Protein AF-M7XYE1-F1 (afdb_monomer_lite)

Sequence (146 aa):
MSDPTALASLLALGIPRQKAIYALKEHGGEVEAAADWCLGEGADWTPNSLFAASFAPLPNARRSPSPPGQRHHRSRSVDHNPPGWTLVPHRLLTPGTSVAITLKQDQGTDRTVEGVVAERLTRGDHPRGVKVRLQDGRVGRVVRIL

Secondary structure (DSSP, 8-state):
---HHHHHHHHHTT--HHHHHHHHHHTTT-HHHHHHHHHTTTTT--TTTTS-SS--PPP---PPPPPS------PPPPP-PPTT-----GGG--TT-EEEEEEGGGTTS---EEEEEEEE--SS--TT--EEEETTS-EEEEEEE-

Radius of gyration: 26.91 Å; chains: 1; bounding box: 52×37×67 Å

pLDDT: mean 75.24, std 18.14, range [40.31, 96.62]

InterPro domains:
  IPR009060 UBA-like superfamily [SSF46934] (3-51)
  IPR015940 Ubiquitin-associated domain [PF22562] (3-44)
  IPR015940 Ubiquitin-associated domain [PS50030] (1-41)
  IPR019240 Protein of unknown function DUF2196 [PF09962] (93-145)
  IPR019240 Protein of unknown function DUF2196 [PTHR40069] (92-145)
  IPR041970 Rup1, UBA domain [cd14307] (4-41)

Structure (mmCIF, N/CA/C/O backbone):
data_AF-M7XYE1-F1
#
_entry.id   AF-M7XYE1-F1
#
loop_
_atom_site.group_PDB
_atom_site.id
_atom_site.type_symbol
_atom_site.label_atom_id
_atom_site.label_alt_id
_atom_site.label_comp_id
_atom_site.label_asym_id
_atom_site.label_entity_id
_atom_site.label_seq_id
_atom_site.pdbx_PDB_ins_code
_atom_site.Cartn_x
_atom_site.Cartn_y
_atom_site.Cartn_z
_atom_site.occupancy
_atom_site.B_iso_or_equiv
_atom_site.auth_seq_id
_atom_site.auth_comp_id
_atom_site.auth_asym_id
_atom_site.auth_atom_id
_atom_site.pdbx_PDB_model_num
ATOM 1 N N . MET A 1 1 ? 27.661 16.036 -39.439 1.00 51.09 1 MET A N 1
ATOM 2 C CA . MET A 1 1 ? 26.524 15.399 -40.140 1.00 51.09 1 MET A CA 1
ATOM 3 C C . MET A 1 1 ? 26.932 13.957 -40.346 1.00 51.09 1 MET A C 1
ATOM 5 O O . MET A 1 1 ? 27.920 13.755 -41.025 1.00 51.09 1 MET A O 1
ATOM 9 N N . SER A 1 2 ? 26.305 12.992 -39.673 1.00 58.44 2 SER A N 1
ATOM 10 C CA . SER A 1 2 ? 26.687 11.580 -39.822 1.00 58.44 2 SER A CA 1
ATOM 11 C C . SER A 1 2 ? 26.366 11.115 -41.242 1.00 58.44 2 SER A C 1
ATOM 13 O O . SER A 1 2 ? 25.234 11.310 -41.693 1.00 58.44 2 SER A O 1
ATOM 15 N N . ASP A 1 3 ? 27.348 10.543 -41.935 1.00 70.25 3 ASP A N 1
ATOM 16 C CA . ASP A 1 3 ? 27.198 10.073 -43.309 1.00 70.25 3 ASP A CA 1
ATOM 17 C C . ASP A 1 3 ? 26.045 9.059 -43.432 1.00 70.25 3 ASP A C 1
ATOM 19 O O . ASP A 1 3 ? 26.025 8.045 -42.723 1.00 70.25 3 ASP A O 1
ATOM 23 N N . PRO A 1 4 ? 25.062 9.295 -44.323 1.00 75.75 4 PRO A N 1
ATOM 24 C CA . PRO A 1 4 ? 23.904 8.413 -44.467 1.00 75.75 4 PRO A CA 1
ATOM 25 C C . PRO A 1 4 ? 24.304 7.011 -44.949 1.00 75.75 4 PRO A C 1
ATOM 27 O O . PRO A 1 4 ? 23.651 6.031 -44.591 1.00 75.75 4 PRO A O 1
ATOM 30 N N . THR A 1 5 ? 25.402 6.910 -45.702 1.00 84.31 5 THR A N 1
ATOM 31 C CA . THR A 1 5 ? 25.979 5.648 -46.181 1.00 84.31 5 THR A CA 1
ATOM 32 C C . THR A 1 5 ? 26.555 4.820 -45.033 1.00 84.31 5 THR A C 1
ATOM 34 O O . THR A 1 5 ? 26.292 3.625 -44.950 1.00 84.31 5 THR A O 1
ATOM 37 N N . ALA A 1 6 ? 27.267 5.458 -44.099 1.00 84.94 6 ALA A N 1
ATOM 38 C CA . ALA A 1 6 ? 27.873 4.795 -42.945 1.00 84.94 6 ALA A CA 1
ATOM 39 C C . ALA A 1 6 ? 26.817 4.154 -42.031 1.00 84.94 6 ALA A C 1
ATOM 41 O O . ALA A 1 6 ? 26.949 3.013 -41.588 1.00 84.94 6 ALA A O 1
ATOM 42 N N . LEU A 1 7 ? 25.711 4.869 -41.809 1.00 86.00 7 LEU A N 1
ATOM 43 C CA . LEU A 1 7 ? 24.578 4.350 -41.051 1.00 86.00 7 LEU A CA 1
ATOM 44 C C . LEU A 1 7 ? 23.898 3.173 -41.766 1.00 86.00 7 LEU A C 1
ATOM 46 O O . LEU A 1 7 ? 23.504 2.212 -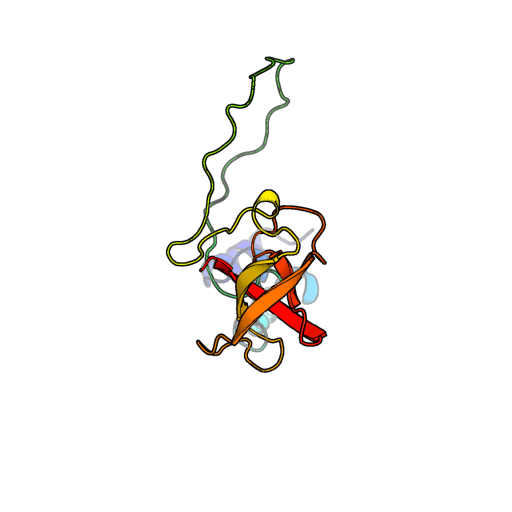41.108 1.00 86.00 7 LEU A O 1
ATOM 50 N N . ALA A 1 8 ? 23.760 3.235 -43.093 1.00 86.88 8 ALA A N 1
ATOM 51 C CA . ALA A 1 8 ? 23.160 2.159 -43.878 1.00 86.88 8 ALA A CA 1
ATOM 52 C C . ALA A 1 8 ? 23.970 0.854 -43.788 1.00 86.88 8 ALA A C 1
ATOM 54 O O . ALA A 1 8 ? 23.373 -0.210 -43.625 1.00 86.88 8 ALA A O 1
ATOM 55 N N . SER A 1 9 ? 25.305 0.936 -43.805 1.00 89.00 9 SER A N 1
ATOM 56 C CA . SER A 1 9 ? 26.185 -0.229 -43.642 1.00 89.00 9 SER A CA 1
ATOM 57 C C . SER A 1 9 ? 25.997 -0.918 -42.286 1.00 89.00 9 SER A C 1
ATOM 59 O O . SER A 1 9 ? 25.826 -2.132 -42.233 1.00 89.00 9 SER A O 1
ATOM 61 N N . LEU A 1 10 ? 25.930 -0.159 -41.185 1.00 85.06 10 LEU A N 1
ATOM 62 C CA . LEU A 1 10 ? 25.710 -0.732 -39.847 1.00 85.06 10 LEU A CA 1
ATOM 63 C C . LEU A 1 10 ? 24.309 -1.342 -39.688 1.00 85.06 10 LEU A C 1
ATOM 65 O O . LEU A 1 10 ? 24.147 -2.376 -39.042 1.00 85.06 10 LEU A O 1
ATOM 69 N N . LEU A 1 11 ? 23.293 -0.737 -40.307 1.00 88.50 11 LEU A N 1
ATOM 70 C CA . LEU A 1 11 ? 21.942 -1.303 -40.341 1.00 88.50 11 LEU A CA 1
ATOM 71 C C . LEU A 1 11 ? 21.896 -2.630 -41.109 1.00 88.50 11 LEU A C 1
ATOM 73 O O . LEU A 1 11 ? 21.195 -3.547 -40.685 1.00 88.50 11 LEU A O 1
ATOM 77 N N . ALA A 1 12 ? 22.651 -2.750 -42.207 1.00 87.38 12 ALA A N 1
ATOM 78 C CA . ALA A 1 12 ? 22.753 -3.987 -42.981 1.00 87.38 12 ALA A CA 1
ATOM 79 C C . ALA A 1 12 ? 23.408 -5.131 -42.185 1.00 87.38 12 ALA A C 1
ATOM 81 O O . ALA A 1 12 ? 23.058 -6.290 -42.390 1.00 87.38 12 ALA A O 1
ATOM 82 N N . LEU A 1 13 ? 24.284 -4.809 -41.224 1.00 84.56 13 LEU A N 1
ATOM 83 C CA . LEU A 1 13 ? 24.865 -5.760 -40.265 1.00 84.56 13 LEU A CA 1
ATOM 84 C C . LEU A 1 13 ? 23.900 -6.158 -39.129 1.00 84.56 13 LEU A C 1
ATOM 86 O O . LEU A 1 13 ? 24.270 -6.919 -38.239 1.00 84.56 13 LEU A O 1
ATOM 90 N N . GLY A 1 14 ? 22.665 -5.647 -39.132 1.00 84.69 14 GLY A N 1
ATOM 91 C CA . GLY A 1 14 ? 21.660 -5.940 -38.108 1.00 84.69 14 GLY A CA 1
ATOM 92 C C . GLY A 1 14 ? 21.811 -5.120 -36.824 1.00 84.69 14 GLY A C 1
ATOM 93 O O . GLY A 1 14 ? 21.121 -5.390 -35.840 1.00 84.69 14 GLY A O 1
ATOM 94 N N . ILE A 1 15 ? 22.676 -4.099 -36.810 1.00 83.88 15 ILE A N 1
ATOM 95 C CA . ILE A 1 15 ? 22.867 -3.232 -35.644 1.00 83.88 15 ILE A CA 1
ATOM 96 C C . ILE A 1 15 ? 21.671 -2.267 -35.529 1.00 83.88 15 ILE A C 1
ATOM 98 O O . ILE A 1 15 ? 21.328 -1.589 -36.501 1.00 83.88 15 ILE A O 1
ATOM 102 N N . PRO A 1 16 ? 21.031 -2.131 -34.350 1.00 86.94 16 PRO A N 1
ATOM 103 C CA . PRO A 1 16 ? 19.904 -1.222 -34.162 1.00 86.94 16 PRO A CA 1
ATOM 104 C C . PRO A 1 16 ? 20.250 0.226 -34.521 1.00 86.94 16 PRO A C 1
ATOM 106 O O . PRO A 1 16 ? 21.269 0.758 -34.083 1.00 86.94 16 PRO A O 1
ATOM 109 N N . ARG A 1 17 ? 19.354 0.917 -35.238 1.00 82.25 17 ARG A N 1
ATOM 110 C CA . ARG A 1 17 ? 19.579 2.287 -35.743 1.00 82.25 17 ARG A CA 1
ATOM 111 C C . ARG A 1 17 ? 20.114 3.261 -34.693 1.00 82.25 17 ARG A C 1
ATOM 113 O O . ARG A 1 17 ? 21.009 4.043 -34.985 1.00 82.25 17 ARG A O 1
ATOM 120 N N . GLN A 1 18 ? 19.560 3.240 -33.481 1.00 84.44 18 GLN A N 1
ATOM 121 C CA . GLN A 1 18 ? 19.984 4.139 -32.400 1.00 84.44 18 GLN A CA 1
ATOM 122 C C . GLN A 1 18 ? 21.400 3.824 -31.901 1.00 84.44 18 GLN A C 1
ATOM 124 O O . GLN A 1 18 ? 22.149 4.750 -31.605 1.00 84.44 18 GLN A O 1
ATOM 129 N N . LYS A 1 19 ? 21.773 2.541 -31.876 1.00 84.44 19 LYS A N 1
ATOM 130 C CA . LYS A 1 19 ? 23.113 2.067 -31.519 1.00 84.44 19 LYS A CA 1
ATOM 131 C C . LYS A 1 19 ? 24.131 2.427 -32.589 1.00 84.44 19 LYS A C 1
ATOM 133 O O . LYS A 1 19 ? 25.154 3.011 -32.267 1.00 84.44 19 LYS A O 1
ATOM 138 N N . ALA A 1 20 ? 23.794 2.208 -33.856 1.00 85.62 20 ALA A N 1
ATOM 139 C CA . ALA A 1 20 ? 24.627 2.609 -34.984 1.00 85.62 20 ALA A CA 1
ATOM 140 C C . ALA A 1 20 ? 24.868 4.131 -35.021 1.00 85.62 20 ALA A C 1
ATOM 142 O O . ALA A 1 20 ? 25.989 4.572 -35.241 1.00 85.62 20 ALA A O 1
ATOM 143 N N . ILE A 1 21 ? 23.843 4.949 -34.747 1.00 85.69 21 ILE A N 1
ATOM 144 C CA . ILE A 1 21 ? 24.002 6.412 -34.657 1.00 85.69 21 ILE A CA 1
ATOM 145 C C . ILE A 1 21 ? 24.919 6.802 -33.495 1.00 85.69 21 ILE A C 1
ATOM 147 O O . ILE A 1 21 ? 25.747 7.695 -33.657 1.00 85.69 21 ILE A O 1
ATOM 151 N N . TYR A 1 22 ? 24.760 6.165 -32.332 1.00 85.50 22 TYR A N 1
ATOM 152 C CA . TYR A 1 22 ? 25.606 6.425 -31.171 1.00 85.50 22 TYR A CA 1
ATOM 153 C C . TYR A 1 22 ? 27.063 6.053 -31.458 1.00 85.50 22 TYR A C 1
ATOM 155 O O . TYR A 1 22 ? 27.940 6.898 -31.325 1.00 85.50 22 TYR A O 1
ATOM 163 N N . ALA A 1 23 ? 27.302 4.842 -31.959 1.00 86.00 23 ALA A N 1
ATOM 164 C CA . ALA A 1 23 ? 28.631 4.362 -32.306 1.00 86.00 23 ALA A CA 1
ATOM 165 C C . ALA A 1 23 ? 29.301 5.255 -33.365 1.00 86.00 23 ALA A C 1
ATOM 167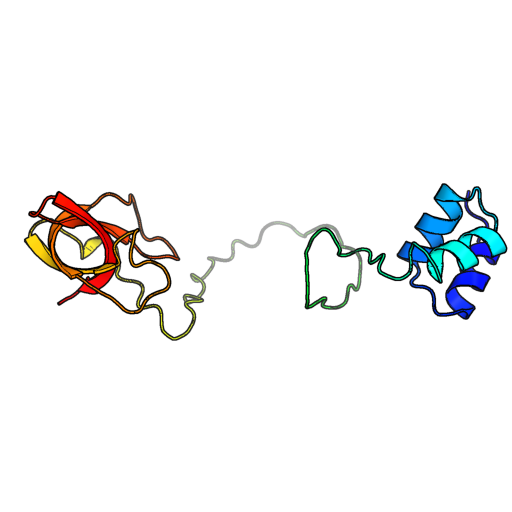 O O . ALA A 1 23 ? 30.432 5.687 -33.182 1.00 86.00 23 ALA A O 1
ATOM 168 N N . LEU A 1 24 ? 28.584 5.650 -34.421 1.00 86.06 24 LEU A N 1
ATOM 169 C CA . LEU A 1 24 ? 29.123 6.585 -35.416 1.00 86.06 24 LEU A CA 1
ATOM 170 C C . LEU A 1 24 ? 29.408 7.972 -34.833 1.00 86.06 24 LEU A C 1
ATOM 172 O O . LEU A 1 24 ? 30.288 8.667 -35.325 1.00 86.06 24 LEU A O 1
ATOM 176 N N . LYS A 1 25 ? 28.668 8.415 -33.814 1.00 83.94 25 LYS A N 1
ATOM 177 C CA . LYS A 1 25 ? 28.931 9.701 -33.166 1.00 83.94 25 LYS A CA 1
ATOM 178 C C . LYS A 1 25 ? 30.188 9.642 -32.295 1.00 83.94 25 LYS A C 1
ATOM 180 O O . LYS A 1 25 ? 30.985 10.573 -32.355 1.00 83.94 25 LYS A O 1
ATOM 185 N N . GLU A 1 26 ? 30.356 8.572 -31.524 1.00 81.94 26 GLU A N 1
ATOM 186 C CA . GLU A 1 26 ? 31.499 8.393 -30.620 1.00 81.94 26 GLU A CA 1
ATOM 187 C C . GLU A 1 26 ? 32.797 8.099 -31.386 1.00 81.94 26 GLU A C 1
ATOM 189 O O . GLU A 1 26 ? 33.842 8.658 -31.070 1.00 81.94 26 GLU A O 1
ATOM 194 N N . HIS A 1 27 ? 32.720 7.300 -32.453 1.00 82.88 27 HIS A N 1
ATOM 195 C CA . HIS A 1 27 ? 33.869 6.903 -33.274 1.00 82.88 27 HIS A CA 1
ATOM 196 C C . HIS A 1 27 ? 34.075 7.805 -34.506 1.00 82.88 27 HIS A C 1
ATOM 198 O O . HIS A 1 27 ? 34.668 7.395 -35.500 1.00 82.88 27 HIS A O 1
ATOM 204 N N . GLY A 1 28 ? 33.563 9.041 -34.475 1.00 80.81 28 GLY A N 1
ATOM 205 C CA . GLY A 1 28 ? 33.873 10.059 -35.488 1.00 80.81 28 GLY A CA 1
ATOM 206 C C . GLY A 1 28 ? 33.364 9.773 -36.910 1.00 80.81 28 GLY A C 1
ATOM 207 O O . GLY A 1 28 ? 33.836 10.391 -37.858 1.00 80.81 28 GLY A O 1
ATOM 208 N N . GLY A 1 29 ? 32.389 8.879 -37.071 1.00 78.31 29 GLY A N 1
ATOM 209 C CA . GLY A 1 29 ? 31.777 8.520 -38.353 1.00 78.31 29 GLY A CA 1
ATOM 210 C C . GLY A 1 29 ? 32.423 7.329 -39.060 1.00 78.31 29 GLY A C 1
ATOM 211 O O . GLY A 1 29 ? 31.978 6.972 -40.150 1.00 78.31 29 GLY A O 1
ATOM 212 N N . GLU A 1 30 ? 33.429 6.695 -38.457 1.00 82.25 30 GLU A N 1
ATOM 213 C CA . GLU A 1 30 ? 34.093 5.526 -39.029 1.00 82.25 30 GLU A CA 1
ATOM 214 C C . GLU A 1 30 ? 33.246 4.255 -38.841 1.00 82.25 30 GLU A C 1
ATOM 216 O O . GLU A 1 30 ? 32.865 3.897 -37.726 1.00 82.25 30 GLU A O 1
ATOM 221 N N . VAL A 1 31 ? 32.922 3.579 -39.950 1.00 86.06 31 VAL A N 1
ATOM 222 C CA . VAL A 1 31 ? 31.993 2.433 -39.965 1.00 86.06 31 VAL A CA 1
ATOM 223 C C . VAL A 1 31 ? 32.588 1.211 -39.279 1.00 86.06 31 VAL A C 1
ATOM 225 O O . VAL A 1 31 ? 31.904 0.583 -38.478 1.00 86.06 31 VAL A O 1
ATOM 228 N N . GLU A 1 32 ? 33.844 0.887 -39.578 1.00 81.94 32 GLU A N 1
ATOM 229 C CA . GLU A 1 32 ? 34.515 -0.313 -39.067 1.00 81.94 32 GLU A CA 1
ATOM 230 C C . GLU A 1 32 ? 34.690 -0.242 -37.545 1.00 81.94 32 GLU A C 1
ATOM 232 O O . GLU A 1 32 ? 34.253 -1.143 -36.833 1.00 81.94 32 GLU A O 1
ATOM 237 N N . ALA A 1 33 ? 35.207 0.878 -37.025 1.00 82.81 33 ALA A N 1
ATOM 238 C CA . ALA A 1 33 ? 35.342 1.093 -35.584 1.00 82.81 33 ALA A CA 1
ATOM 239 C C . ALA A 1 33 ? 33.985 1.087 -34.856 1.00 82.81 33 ALA A C 1
ATOM 241 O O . ALA A 1 33 ? 33.850 0.512 -33.775 1.00 82.81 33 ALA A O 1
ATOM 242 N N . ALA A 1 34 ? 32.951 1.684 -35.460 1.00 84.62 34 ALA A N 1
ATOM 243 C CA . ALA A 1 34 ? 31.603 1.664 -34.903 1.00 84.62 34 ALA A CA 1
ATOM 244 C C . ALA A 1 34 ? 30.986 0.254 -34.904 1.00 84.62 34 ALA A C 1
ATOM 246 O O . ALA A 1 34 ? 30.264 -0.094 -33.967 1.00 84.62 34 ALA A O 1
ATOM 247 N N . ALA A 1 35 ? 31.251 -0.554 -35.935 1.00 85.06 35 ALA A N 1
ATOM 248 C CA . ALA A 1 35 ? 30.794 -1.938 -36.023 1.00 85.06 35 ALA A CA 1
ATOM 249 C C . ALA A 1 35 ? 31.479 -2.817 -34.971 1.00 85.06 35 ALA A C 1
ATOM 251 O O . ALA A 1 35 ? 30.786 -3.538 -34.252 1.00 85.06 35 ALA A O 1
ATOM 252 N N . ASP A 1 36 ? 32.801 -2.705 -34.838 1.00 83.75 36 ASP A N 1
ATOM 253 C CA . ASP A 1 36 ? 33.597 -3.456 -33.864 1.00 83.75 36 ASP A CA 1
ATOM 254 C C . ASP A 1 36 ? 33.126 -3.172 -32.431 1.00 83.75 36 ASP A C 1
ATOM 256 O O . ASP A 1 36 ? 32.753 -4.090 -31.697 1.00 83.75 36 ASP A O 1
ATOM 260 N N . TRP A 1 37 ? 32.953 -1.892 -32.082 1.00 84.19 37 TRP A N 1
ATOM 261 C CA . TRP A 1 37 ? 32.394 -1.507 -30.787 1.00 84.19 37 TRP A CA 1
ATOM 262 C C . TRP A 1 37 ? 30.976 -2.051 -30.575 1.00 84.19 37 TRP A C 1
ATOM 264 O O . TRP A 1 37 ? 30.641 -2.534 -29.493 1.00 84.19 37 TRP A O 1
ATOM 274 N N . CYS A 1 38 ? 30.122 -2.022 -31.604 1.00 82.31 38 CYS A N 1
ATOM 275 C CA . CYS A 1 38 ? 28.762 -2.548 -31.504 1.00 82.31 38 CYS A CA 1
ATOM 276 C C . CYS A 1 38 ? 28.712 -4.062 -31.266 1.00 82.31 38 CYS A C 1
ATOM 278 O O . CYS A 1 38 ? 27.750 -4.529 -30.645 1.00 82.31 38 CYS A O 1
ATOM 280 N N . LEU A 1 39 ? 29.686 -4.810 -31.783 1.00 78.62 39 LEU A N 1
ATOM 281 C CA . LEU A 1 39 ? 29.762 -6.268 -31.683 1.00 78.62 39 LEU A CA 1
ATOM 282 C C . LEU A 1 39 ? 30.570 -6.737 -30.458 1.00 78.62 39 LEU A C 1
ATOM 284 O O . LEU A 1 39 ? 30.354 -7.858 -30.002 1.00 78.62 39 LEU A O 1
ATOM 288 N N . GLY A 1 40 ? 31.441 -5.885 -29.909 1.00 77.38 40 GLY A N 1
ATOM 289 C CA . GLY A 1 40 ? 32.247 -6.130 -28.711 1.00 77.38 40 GLY A CA 1
ATOM 290 C C . GLY A 1 40 ? 31.683 -5.465 -27.451 1.00 77.38 40 GLY A C 1
ATOM 291 O O . GLY A 1 40 ? 30.666 -5.892 -26.905 1.00 77.38 40 GLY A O 1
ATOM 292 N N . GLU A 1 41 ? 32.350 -4.414 -26.964 1.00 61.50 41 GLU A N 1
ATOM 293 C CA . GLU A 1 41 ? 32.034 -3.737 -25.690 1.00 61.50 41 GLU A CA 1
ATOM 294 C C . GLU A 1 41 ? 30.606 -3.174 -25.620 1.00 61.50 41 GLU A C 1
ATOM 296 O O . GLU A 1 41 ? 29.976 -3.162 -24.563 1.00 61.50 41 GLU A O 1
ATOM 301 N N . GLY A 1 42 ? 30.066 -2.735 -26.753 1.00 61.94 42 GLY A N 1
ATOM 302 C CA . GLY A 1 42 ? 28.711 -2.225 -26.878 1.00 61.94 42 GLY A CA 1
ATOM 303 C C . GLY A 1 42 ? 27.661 -3.302 -27.135 1.00 61.94 42 GLY A C 1
ATOM 304 O O . GLY A 1 42 ? 26.517 -2.933 -27.386 1.00 61.94 42 GLY A O 1
ATOM 305 N N . ALA A 1 43 ? 27.973 -4.605 -27.120 1.00 67.44 43 ALA A N 1
ATOM 306 C CA . ALA A 1 43 ? 27.022 -5.671 -27.473 1.00 67.44 43 ALA A CA 1
ATOM 307 C C . ALA A 1 43 ? 25.699 -5.581 -26.687 1.00 67.44 43 ALA A C 1
ATOM 309 O O . ALA A 1 43 ? 24.631 -5.617 -27.302 1.00 67.44 43 ALA A O 1
ATOM 310 N N . ASP A 1 44 ? 25.776 -5.330 -25.376 1.00 66.12 44 ASP A N 1
ATOM 311 C CA . ASP A 1 44 ? 24.624 -5.164 -24.469 1.00 66.12 44 ASP A CA 1
ATOM 312 C C . ASP A 1 44 ? 24.002 -3.752 -24.505 1.00 66.12 44 ASP A C 1
ATOM 314 O O . ASP A 1 44 ? 22.975 -3.473 -23.886 1.00 66.12 44 ASP A O 1
ATOM 318 N N . TRP A 1 45 ? 24.598 -2.824 -25.258 1.00 65.44 45 TRP A N 1
ATOM 319 C CA . TRP A 1 45 ? 24.092 -1.464 -25.374 1.00 65.44 45 TRP A CA 1
ATOM 320 C C . TRP A 1 45 ? 22.717 -1.480 -26.049 1.00 65.44 45 TRP A C 1
ATOM 322 O O . TRP A 1 45 ? 22.581 -1.755 -27.244 1.00 65.44 45 TRP A O 1
ATOM 332 N N . THR A 1 46 ? 21.678 -1.151 -25.283 1.00 62.00 46 THR A N 1
ATOM 333 C CA . THR A 1 46 ? 20.330 -0.918 -25.797 1.00 62.00 46 THR A CA 1
ATOM 334 C C . THR A 1 46 ? 19.907 0.515 -25.493 1.00 62.00 46 THR A C 1
ATOM 336 O O . THR A 1 46 ? 20.242 1.060 -24.439 1.00 62.00 46 THR A O 1
ATOM 339 N N . PRO A 1 47 ? 19.099 1.142 -26.363 1.00 58.25 47 PRO A N 1
ATOM 340 C CA . PRO A 1 47 ? 18.563 2.477 -26.102 1.00 58.25 47 PRO A CA 1
ATOM 341 C C . PRO A 1 47 ? 17.627 2.533 -24.874 1.00 58.25 47 PRO A C 1
ATOM 343 O O . PRO A 1 47 ? 17.204 3.621 -24.495 1.00 58.25 47 PRO A O 1
ATOM 346 N N . ASN A 1 48 ? 17.305 1.387 -24.253 1.00 50.19 48 ASN A N 1
ATOM 347 C CA . ASN A 1 48 ? 16.373 1.254 -23.134 1.00 50.19 48 ASN A CA 1
ATOM 348 C C . ASN A 1 48 ? 17.041 0.917 -21.784 1.00 50.19 48 ASN A C 1
ATOM 350 O O . ASN A 1 48 ? 16.325 0.693 -20.811 1.00 50.19 48 ASN A O 1
ATOM 354 N N . SER A 1 49 ? 18.375 0.965 -21.652 1.00 52.97 49 SER A N 1
ATOM 355 C CA . SER A 1 49 ? 19.066 0.807 -20.350 1.00 52.97 49 SER A CA 1
ATOM 356 C C . SER A 1 49 ? 18.829 1.959 -19.343 1.00 52.97 49 SER A C 1
ATOM 358 O O . SER A 1 49 ? 19.489 2.028 -18.311 1.00 52.97 49 SER A O 1
ATOM 360 N N . LEU A 1 50 ? 17.837 2.831 -19.587 1.00 48.59 50 LEU A N 1
ATOM 361 C CA . LEU A 1 50 ? 17.260 3.767 -18.604 1.00 48.59 50 LEU A CA 1
ATOM 362 C C . LEU A 1 50 ? 15.781 3.486 -18.246 1.00 48.59 50 LEU A C 1
ATOM 364 O O . LEU A 1 50 ? 15.270 4.080 -17.302 1.00 48.59 50 LEU A O 1
ATOM 368 N N . PHE A 1 51 ? 15.104 2.548 -18.918 1.00 46.72 51 PHE A N 1
ATOM 369 C CA . PHE A 1 51 ? 13.810 1.980 -18.507 1.00 46.72 51 PHE A CA 1
ATOM 370 C C . PHE A 1 51 ? 13.939 0.451 -18.569 1.00 46.72 51 PHE A C 1
ATOM 372 O O . PHE A 1 51 ? 13.497 -0.210 -19.506 1.00 46.72 51 PHE A O 1
ATOM 379 N N . ALA A 1 52 ? 14.689 -0.057 -17.589 1.00 46.59 52 ALA A N 1
ATOM 380 C CA . ALA A 1 52 ? 15.242 -1.401 -17.481 1.00 46.59 52 ALA A CA 1
ATOM 381 C C . ALA A 1 52 ? 14.252 -2.532 -17.784 1.00 46.59 52 ALA A C 1
ATOM 383 O O . ALA A 1 52 ? 13.118 -2.491 -17.325 1.00 46.59 52 ALA A O 1
ATOM 384 N N . ALA A 1 53 ? 14.745 -3.566 -18.474 1.00 40.31 53 ALA A N 1
ATOM 385 C CA . ALA A 1 53 ? 14.100 -4.862 -18.659 1.00 40.31 53 ALA A CA 1
ATOM 386 C C . ALA A 1 53 ? 12.598 -4.810 -19.009 1.00 40.31 53 ALA A C 1
ATOM 388 O O . ALA A 1 53 ? 11.721 -4.782 -18.150 1.00 40.31 53 ALA A O 1
ATOM 389 N N . SER A 1 54 ? 12.344 -5.071 -20.290 1.00 45.22 54 SER A N 1
ATOM 390 C CA . SER A 1 54 ? 11.114 -5.677 -20.814 1.00 45.22 54 SER A CA 1
ATOM 391 C C . SER A 1 54 ? 9.967 -4.722 -21.164 1.00 45.22 54 SER A C 1
ATOM 393 O O . SER A 1 54 ? 9.474 -3.952 -20.350 1.00 45.22 54 SER A O 1
ATOM 395 N N . PHE A 1 55 ? 9.484 -4.924 -22.395 1.00 47.53 55 PHE A N 1
ATOM 396 C CA . PHE A 1 55 ? 8.265 -4.408 -23.031 1.00 47.53 55 PHE A CA 1
ATOM 397 C C . PHE A 1 55 ? 8.343 -3.015 -23.675 1.00 47.53 55 PHE A C 1
ATOM 399 O O . PHE A 1 55 ? 8.062 -1.993 -23.061 1.00 47.53 55 PHE A O 1
ATOM 406 N N . ALA A 1 56 ? 8.616 -2.995 -24.986 1.00 44.78 56 ALA A N 1
ATOM 407 C CA . ALA A 1 56 ? 8.402 -1.835 -25.852 1.00 44.78 56 ALA A CA 1
ATOM 408 C C . ALA A 1 56 ? 7.208 -2.079 -26.801 1.00 44.78 56 ALA A C 1
ATOM 410 O O . ALA A 1 56 ? 7.259 -3.027 -27.587 1.00 44.78 56 ALA A O 1
ATOM 411 N N . PRO A 1 57 ? 6.152 -1.241 -26.787 1.00 42.34 57 PRO A N 1
ATOM 412 C CA . PRO A 1 57 ? 5.204 -1.140 -27.889 1.00 42.34 57 PRO A CA 1
ATOM 413 C C . PRO A 1 57 ? 5.652 -0.081 -28.920 1.00 42.34 57 PRO A C 1
ATOM 415 O O . PRO A 1 57 ? 6.360 0.876 -28.612 1.00 42.34 57 PRO A O 1
ATOM 418 N N . LEU A 1 58 ? 5.233 -0.300 -30.167 1.00 47.88 58 LEU A N 1
ATOM 419 C CA . LEU A 1 58 ? 5.642 0.361 -31.417 1.00 47.88 58 LEU A CA 1
ATOM 420 C C . LEU A 1 58 ? 5.369 1.887 -31.459 1.00 47.88 58 LEU A C 1
ATOM 422 O O . LEU A 1 58 ? 4.276 2.302 -31.072 1.00 47.88 58 LEU A O 1
ATOM 426 N N . PRO A 1 59 ? 6.257 2.731 -32.034 1.00 41.66 59 PRO A N 1
ATOM 427 C CA . PRO A 1 59 ? 5.935 4.128 -32.318 1.00 41.66 59 PRO A CA 1
ATOM 428 C C . PRO A 1 59 ? 5.516 4.334 -33.785 1.00 41.66 59 PRO A C 1
ATOM 430 O O . PRO A 1 59 ? 6.319 4.147 -34.698 1.00 41.66 59 PRO A O 1
ATOM 433 N N . ASN A 1 60 ? 4.290 4.815 -34.016 1.00 50.03 60 ASN A N 1
ATOM 434 C CA . ASN A 1 60 ? 3.940 5.494 -35.264 1.00 50.03 60 ASN A CA 1
ATOM 435 C C . ASN A 1 60 ? 3.372 6.899 -34.998 1.00 50.03 60 ASN A C 1
ATOM 437 O O . ASN A 1 60 ? 2.572 7.104 -34.091 1.00 50.03 60 ASN A O 1
ATOM 441 N N . ALA A 1 61 ? 3.795 7.812 -35.872 1.00 47.44 61 ALA A N 1
ATOM 442 C CA . ALA A 1 61 ? 3.191 9.078 -36.273 1.00 47.44 61 ALA A CA 1
ATOM 443 C C . ALA A 1 61 ? 3.023 10.233 -35.254 1.00 47.44 61 ALA A C 1
ATOM 445 O O . ALA A 1 61 ? 2.225 10.232 -34.322 1.00 47.44 61 ALA A O 1
ATOM 446 N N . ARG A 1 62 ? 3.775 11.292 -35.578 1.00 47.94 62 ARG A N 1
ATOM 447 C CA . ARG A 1 62 ? 3.629 12.730 -35.287 1.00 47.94 62 ARG A CA 1
ATOM 448 C C . ARG A 1 62 ? 2.226 13.189 -34.838 1.00 47.94 62 ARG A C 1
ATOM 450 O O . ARG A 1 62 ? 1.236 12.979 -35.528 1.00 47.94 62 ARG A O 1
ATOM 457 N N . ARG A 1 63 ? 2.191 13.942 -33.730 1.00 44.56 63 ARG A N 1
ATOM 458 C CA . ARG A 1 63 ? 1.034 14.717 -33.248 1.00 44.56 63 ARG A CA 1
ATOM 459 C C . ARG A 1 63 ? 0.741 15.916 -34.162 1.00 44.56 63 ARG A C 1
ATOM 461 O O . ARG A 1 63 ? 1.586 16.796 -34.301 1.00 44.56 63 ARG A O 1
ATOM 468 N N . SER A 1 64 ? -0.473 15.968 -34.703 1.00 46.38 64 SER A N 1
ATOM 469 C CA . SER A 1 64 ? -1.119 17.174 -35.247 1.00 46.38 64 SER A CA 1
ATOM 470 C C . SER A 1 64 ? -1.565 18.123 -34.114 1.00 46.38 64 SER A C 1
ATOM 472 O O . SER A 1 64 ? -1.784 17.650 -32.994 1.00 46.38 64 SER A O 1
ATOM 474 N N . PRO A 1 65 ? -1.724 19.441 -34.354 1.00 48.22 65 PRO A N 1
ATOM 475 C CA . PRO A 1 65 ? -2.252 20.370 -33.350 1.00 48.22 65 PRO A CA 1
ATOM 476 C C . PRO A 1 65 ? -3.738 20.094 -33.040 1.00 48.22 65 PRO A C 1
ATOM 478 O O . PRO A 1 65 ? -4.531 19.812 -33.936 1.00 48.22 65 PRO A O 1
ATOM 481 N N . SER A 1 66 ? -4.103 20.150 -31.755 1.00 45.59 66 SER A N 1
ATOM 482 C CA . SER A 1 66 ? -5.436 19.802 -31.233 1.00 45.59 66 SER A CA 1
ATOM 483 C C . SER A 1 66 ? -6.538 20.810 -31.630 1.00 45.59 66 SER A C 1
ATOM 485 O O . SER A 1 66 ? -6.289 22.014 -31.549 1.00 45.59 66 SER A O 1
ATOM 487 N N . PRO A 1 67 ? -7.771 20.368 -31.961 1.00 51.94 67 PRO A N 1
ATOM 488 C CA . PRO A 1 67 ? -8.935 21.249 -32.132 1.00 51.94 67 PRO A CA 1
ATOM 489 C C . PRO A 1 67 ? -9.470 21.772 -30.778 1.00 51.94 67 PRO A C 1
ATOM 491 O O . PRO A 1 67 ? -9.183 21.177 -29.732 1.00 51.94 67 PRO A O 1
ATOM 494 N N . PRO A 1 68 ? -10.251 22.874 -30.754 1.00 51.06 68 PRO A N 1
ATOM 495 C CA . PRO A 1 68 ? -10.694 23.484 -29.507 1.00 51.06 68 PRO A CA 1
ATOM 496 C C . PRO A 1 68 ? -11.749 22.635 -28.777 1.00 51.06 68 PRO A C 1
ATOM 498 O O . PRO A 1 68 ? -12.824 22.345 -29.291 1.00 51.06 68 PRO A O 1
ATOM 501 N N . GLY A 1 69 ? -11.406 22.276 -27.538 1.00 53.31 69 GLY A N 1
ATOM 502 C CA . GLY A 1 69 ? -12.279 22.194 -26.364 1.00 53.31 69 GLY A CA 1
ATOM 503 C C . GLY A 1 69 ? -13.662 21.555 -26.497 1.00 53.31 69 GLY A C 1
ATOM 504 O O . GLY A 1 69 ? -14.658 22.247 -26.308 1.00 53.31 69 GLY A O 1
ATOM 505 N N . GLN A 1 70 ? -13.739 20.227 -26.626 1.00 53.12 70 GLN A N 1
ATOM 506 C CA . GLN A 1 70 ? -14.913 19.495 -26.139 1.00 53.12 70 GLN A CA 1
ATOM 507 C C . GLN A 1 70 ? -14.683 19.076 -24.682 1.00 53.12 70 GLN A C 1
ATOM 509 O O . GLN A 1 70 ? -13.821 18.251 -24.368 1.00 53.12 70 GLN A O 1
ATOM 514 N N . ARG A 1 71 ? -15.444 19.691 -23.766 1.00 55.03 71 ARG A N 1
ATOM 515 C CA . ARG A 1 71 ? -15.539 19.285 -22.358 1.00 55.03 71 ARG A CA 1
ATOM 516 C C . ARG A 1 71 ? -16.186 17.902 -22.283 1.00 55.03 71 ARG A C 1
ATOM 518 O O . ARG A 1 71 ? -17.389 17.777 -22.087 1.00 55.03 71 ARG A O 1
ATOM 525 N N . HIS A 1 72 ? -15.377 16.857 -22.390 1.00 46.69 72 HIS A N 1
ATOM 526 C CA . HIS A 1 72 ? -15.801 15.532 -21.969 1.00 46.69 72 HIS A CA 1
ATOM 527 C C . HIS A 1 72 ? -15.743 15.479 -20.444 1.00 46.69 72 HIS A C 1
ATOM 529 O O . HIS A 1 72 ? -14.666 15.529 -19.843 1.00 46.69 72 HIS A O 1
ATOM 535 N N . HIS A 1 73 ? -16.917 15.394 -19.819 1.00 49.94 73 HIS A N 1
ATOM 536 C CA . HIS A 1 73 ? -17.064 14.876 -18.465 1.00 49.94 73 HIS A CA 1
ATOM 537 C C . HIS A 1 73 ? -16.362 13.510 -18.445 1.00 49.94 73 HIS A C 1
ATOM 539 O O . HIS A 1 73 ? -16.887 12.534 -18.974 1.00 49.94 73 HIS A O 1
ATOM 545 N N . ARG A 1 74 ? -15.122 13.449 -17.937 1.00 46.72 74 ARG A N 1
ATOM 546 C CA . ARG A 1 74 ? -14.402 12.181 -17.805 1.00 46.72 74 ARG A CA 1
ATOM 547 C C . ARG A 1 74 ? -15.164 11.336 -16.799 1.00 46.72 74 ARG A C 1
ATOM 549 O O . ARG A 1 74 ? -15.085 11.579 -15.595 1.00 46.72 74 ARG A O 1
ATOM 556 N N . SER A 1 75 ? -15.896 10.354 -17.301 1.00 47.25 75 SER A N 1
ATOM 557 C CA . SER A 1 75 ? -16.299 9.186 -16.535 1.00 47.25 75 SER A CA 1
ATOM 558 C C . SER A 1 75 ? -15.044 8.637 -15.861 1.00 47.25 75 SER A C 1
ATOM 560 O O . SER A 1 75 ? -14.052 8.349 -16.531 1.00 47.25 75 SER A O 1
ATOM 562 N N . ARG A 1 76 ? -15.056 8.611 -14.526 1.00 47.66 76 ARG A N 1
ATOM 563 C CA . ARG A 1 76 ? -13.958 8.116 -13.693 1.00 47.66 76 ARG A CA 1
ATOM 564 C C . ARG A 1 76 ? -13.584 6.715 -14.169 1.00 47.66 76 ARG A C 1
ATOM 566 O O . ARG A 1 76 ? -14.425 5.822 -14.150 1.00 47.66 76 ARG A O 1
ATOM 573 N N . SER A 1 77 ? -12.352 6.559 -14.637 1.00 48.16 77 SER A N 1
ATOM 574 C CA . SER A 1 77 ? -11.804 5.273 -15.042 1.00 48.16 77 SER A CA 1
ATOM 575 C C . SER A 1 77 ? -11.920 4.286 -13.886 1.00 48.16 77 SER A C 1
ATOM 577 O O . SER A 1 77 ? -11.460 4.574 -12.783 1.00 48.16 77 SER A O 1
ATOM 579 N N . VAL A 1 78 ? -12.552 3.151 -14.168 1.00 51.44 78 VAL A N 1
ATOM 580 C CA . VAL A 1 78 ? -12.665 1.986 -13.292 1.00 51.44 78 VAL A CA 1
ATOM 581 C C . VAL A 1 78 ? -11.268 1.561 -12.830 1.00 51.44 78 VAL A C 1
ATOM 583 O O . VAL A 1 78 ? -10.317 1.516 -13.619 1.00 51.44 78 VAL A O 1
ATOM 586 N N . ASP A 1 79 ? -11.156 1.329 -11.527 1.00 51.75 79 ASP A N 1
ATOM 587 C CA . ASP A 1 79 ? -9.930 1.077 -10.782 1.00 51.75 79 ASP A CA 1
ATOM 588 C C . ASP A 1 79 ? -9.073 -0.040 -11.404 1.00 51.75 79 ASP A C 1
ATOM 590 O O . ASP A 1 79 ? -9.459 -1.206 -11.438 1.00 51.75 79 ASP A O 1
ATOM 594 N N . HIS A 1 80 ? -7.867 0.305 -11.869 1.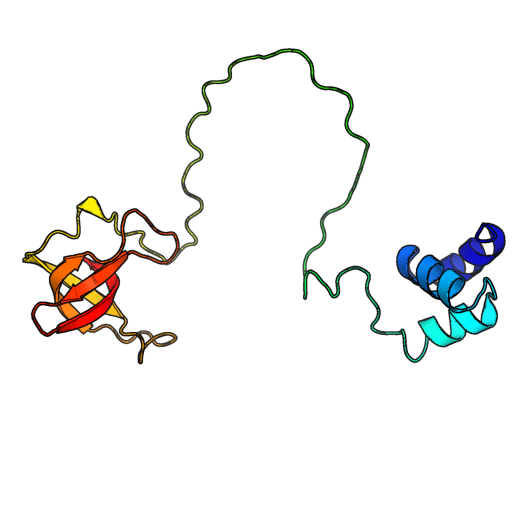00 48.88 80 HIS A N 1
ATOM 595 C CA . HIS A 1 80 ? -6.823 -0.670 -12.196 1.00 48.88 80 HIS A CA 1
ATOM 596 C C . HIS A 1 80 ? -6.189 -1.165 -10.893 1.00 48.88 80 HIS A C 1
ATOM 598 O O . HIS A 1 80 ? -5.090 -0.745 -10.531 1.00 48.88 80 HIS A O 1
ATOM 604 N N . ASN A 1 81 ? -6.893 -2.012 -10.151 1.00 52.78 81 ASN A N 1
ATOM 605 C CA . ASN A 1 81 ? -6.306 -2.689 -9.005 1.00 52.78 81 ASN A CA 1
ATOM 606 C C . ASN A 1 81 ? -5.914 -4.121 -9.417 1.00 52.78 81 ASN A C 1
ATOM 608 O O . ASN A 1 81 ? -6.787 -4.859 -9.879 1.00 52.78 81 ASN A O 1
ATOM 612 N N . PRO A 1 82 ? -4.632 -4.526 -9.326 1.00 44.34 82 PRO A N 1
ATOM 613 C CA . PRO A 1 82 ? -4.220 -5.886 -9.661 1.00 44.34 82 PRO A CA 1
ATOM 614 C C . PRO A 1 82 ? -4.923 -6.922 -8.763 1.00 44.34 82 PRO A C 1
ATOM 616 O O . PRO A 1 82 ? -5.156 -6.656 -7.578 1.00 44.34 82 PRO A O 1
ATOM 619 N N . PRO A 1 83 ? -5.252 -8.114 -9.294 1.00 42.66 83 PRO A N 1
ATOM 620 C CA . PRO A 1 83 ? -5.929 -9.154 -8.527 1.00 42.66 83 PRO A CA 1
ATOM 621 C C . PRO A 1 83 ? -5.070 -9.567 -7.322 1.00 42.66 83 PRO A C 1
ATOM 623 O O . PRO A 1 83 ? -3.898 -9.899 -7.473 1.00 42.66 83 PRO A O 1
ATOM 626 N N . GLY A 1 84 ? -5.651 -9.505 -6.120 1.00 52.19 84 GLY A N 1
ATOM 627 C CA . GLY A 1 84 ? -5.005 -9.890 -4.855 1.00 52.19 84 GLY A CA 1
ATOM 628 C C . GLY A 1 84 ? -4.730 -8.742 -3.876 1.00 52.19 84 GLY A C 1
ATOM 629 O O . GLY A 1 84 ? -4.514 -8.995 -2.695 1.00 52.19 84 GLY A O 1
ATOM 630 N N . TRP A 1 85 ? -4.808 -7.482 -4.312 1.00 54.78 85 TRP A N 1
ATOM 631 C CA . TRP A 1 85 ? -4.678 -6.324 -3.422 1.00 54.78 85 TRP A CA 1
ATOM 632 C C . TRP A 1 85 ? -6.073 -5.808 -3.083 1.00 54.78 85 TRP A C 1
ATOM 634 O O . TRP A 1 85 ? -6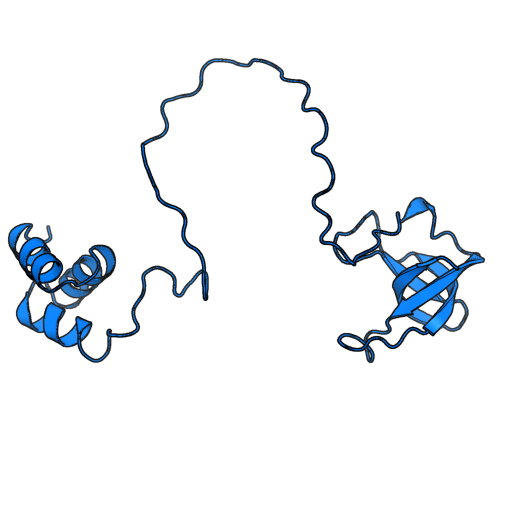.698 -5.144 -3.899 1.00 54.78 85 TRP A O 1
ATOM 644 N N . THR A 1 86 ? -6.608 -6.093 -1.896 1.00 62.31 86 THR A N 1
ATOM 645 C CA . THR A 1 86 ? -7.864 -5.443 -1.482 1.00 62.31 86 THR A CA 1
ATOM 646 C C . THR A 1 86 ? -7.536 -4.012 -1.070 1.00 62.31 86 THR A C 1
ATOM 648 O O . THR A 1 86 ? -6.941 -3.783 -0.018 1.00 62.31 86 THR A O 1
ATOM 651 N N . LEU A 1 87 ? -7.886 -3.033 -1.909 1.00 69.69 87 LEU A N 1
ATOM 652 C CA . LEU A 1 87 ? -7.788 -1.623 -1.541 1.00 69.69 87 LEU A CA 1
ATOM 653 C C . LEU A 1 87 ? -8.814 -1.345 -0.445 1.00 69.69 87 LEU A C 1
ATOM 655 O O . LEU A 1 87 ? -9.987 -1.104 -0.710 1.00 69.69 87 LEU A O 1
ATOM 659 N N . VAL A 1 88 ? -8.358 -1.397 0.801 1.00 78.62 88 VAL A N 1
ATOM 660 C CA . VAL A 1 88 ? -9.129 -0.944 1.955 1.00 78.62 88 VAL A CA 1
ATOM 661 C C . VAL A 1 88 ? -9.214 0.582 1.915 1.00 78.62 88 VAL A C 1
ATOM 663 O O . VAL A 1 88 ? -8.180 1.250 2.048 1.00 78.62 88 VAL A O 1
ATOM 666 N N . PRO A 1 89 ? -10.415 1.159 1.729 1.00 84.00 89 PRO A N 1
ATOM 667 C CA . PRO A 1 89 ? -10.562 2.601 1.678 1.00 84.00 89 PRO A CA 1
ATOM 668 C C . PRO A 1 89 ? -10.226 3.206 3.041 1.00 84.00 89 PRO A C 1
ATOM 670 O O . PRO A 1 89 ? -10.675 2.739 4.090 1.00 84.00 89 PRO A O 1
ATOM 673 N N . HIS A 1 90 ? -9.464 4.298 3.037 1.00 85.50 90 HIS A N 1
ATOM 674 C CA . HIS A 1 90 ? -8.953 4.919 4.261 1.00 85.50 90 HIS A CA 1
ATOM 675 C C . HIS A 1 90 ? -10.050 5.401 5.215 1.00 85.50 90 HIS A C 1
ATOM 677 O O . HIS A 1 90 ? -9.784 5.590 6.400 1.00 85.50 90 HIS A O 1
ATOM 683 N N . ARG A 1 91 ? -11.265 5.636 4.704 1.00 87.94 91 ARG A N 1
ATOM 684 C CA . ARG A 1 91 ? -12.420 6.098 5.487 1.00 87.94 91 ARG A CA 1
ATOM 685 C C . ARG A 1 91 ? -12.960 5.043 6.446 1.00 87.94 91 ARG A C 1
ATOM 687 O O . ARG A 1 91 ? -13.538 5.420 7.454 1.00 87.94 91 ARG A O 1
ATOM 694 N N . LEU A 1 92 ? -12.760 3.758 6.153 1.00 87.12 92 LEU A N 1
ATOM 695 C CA . LEU A 1 92 ? -13.186 2.661 7.031 1.00 87.12 92 LEU A CA 1
ATOM 696 C C . LEU A 1 92 ? -12.186 2.400 8.172 1.00 87.12 92 LEU A C 1
ATOM 698 O O . LEU A 1 92 ? -12.480 1.677 9.120 1.00 87.12 92 LEU A O 1
ATOM 702 N N . LEU A 1 93 ? -10.994 2.999 8.092 1.00 90.50 93 LEU A N 1
ATOM 703 C CA . LEU A 1 93 ? -9.899 2.812 9.041 1.00 90.50 93 LEU A CA 1
ATOM 704 C C . LEU A 1 93 ? -9.919 3.904 10.111 1.00 90.50 93 LEU A C 1
ATOM 706 O O . LEU A 1 93 ? -8.991 4.708 10.238 1.00 90.50 93 LEU A O 1
ATOM 710 N N . THR A 1 94 ? -11.022 3.946 10.851 1.00 91.38 94 THR A N 1
ATOM 711 C CA . THR A 1 94 ? -11.206 4.811 12.015 1.00 91.38 94 THR A CA 1
ATOM 712 C C . THR A 1 94 ? -10.520 4.228 13.255 1.00 91.38 94 THR A C 1
ATOM 714 O O . THR A 1 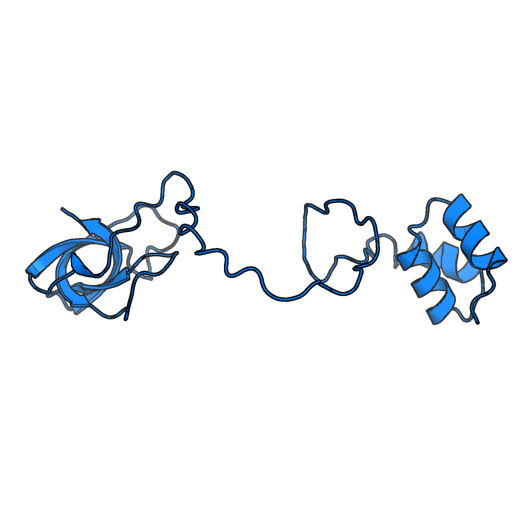94 ? -10.352 3.011 13.350 1.00 91.38 94 THR A O 1
ATOM 717 N N . PRO A 1 95 ? -10.114 5.063 14.229 1.00 94.06 95 PRO A N 1
ATOM 718 C CA . PRO A 1 95 ? -9.707 4.569 15.540 1.00 94.06 95 PRO A CA 1
ATOM 719 C C . PRO A 1 95 ? -10.788 3.651 16.127 1.00 94.06 95 PRO A C 1
ATOM 721 O O . PRO A 1 95 ? -11.966 3.996 16.093 1.00 94.06 95 PRO A O 1
ATOM 724 N N . GLY A 1 96 ? -10.394 2.480 16.628 1.00 94.12 96 GLY A N 1
ATOM 725 C CA . GLY A 1 96 ? -11.317 1.447 17.112 1.00 94.12 96 GLY A CA 1
ATOM 726 C C . GLY A 1 96 ? -11.638 0.333 16.107 1.00 94.12 96 GLY A C 1
ATOM 727 O O . GLY A 1 96 ? -12.201 -0.679 16.510 1.00 94.12 96 GLY A O 1
ATOM 728 N N . THR A 1 97 ? -11.249 0.454 14.834 1.00 93.94 97 THR A N 1
ATOM 729 C CA . THR A 1 97 ? -11.457 -0.611 13.837 1.00 93.94 97 THR A CA 1
ATOM 730 C C . THR A 1 97 ? -10.462 -1.762 14.034 1.00 93.94 97 THR A C 1
ATOM 732 O O . THR A 1 97 ? -9.256 -1.523 14.143 1.00 93.94 97 THR A O 1
ATOM 735 N N . SER A 1 98 ? -10.948 -3.006 14.023 1.00 95.88 98 SER A N 1
ATOM 736 C CA . SER A 1 98 ? -10.115 -4.216 14.005 1.00 95.88 98 SER A CA 1
ATOM 737 C C . SER A 1 98 ? -9.538 -4.453 12.612 1.00 95.88 98 SER A C 1
ATOM 739 O O . SER A 1 98 ? -10.253 -4.458 11.610 1.00 95.88 98 SER A O 1
ATOM 741 N N . VAL A 1 99 ? -8.223 -4.618 12.529 1.00 94.44 99 VAL A N 1
ATOM 742 C CA . VAL A 1 99 ? -7.503 -4.725 11.258 1.00 94.44 99 VAL A CA 1
ATOM 743 C C . VAL A 1 99 ? -6.385 -5.749 11.343 1.00 94.44 99 VAL A C 1
ATOM 745 O O . VAL A 1 99 ? -5.789 -5.957 12.399 1.00 94.44 99 VAL A O 1
ATOM 748 N N . ALA A 1 100 ? -6.043 -6.324 10.194 1.00 93.50 100 ALA A N 1
ATOM 749 C CA . ALA A 1 100 ? -4.804 -7.063 10.012 1.00 93.50 100 ALA A CA 1
ATOM 750 C C . ALA A 1 100 ? -3.795 -6.182 9.264 1.00 93.50 100 ALA A C 1
ATOM 752 O O . ALA A 1 100 ? -4.076 -5.677 8.169 1.00 93.50 100 ALA A O 1
ATOM 753 N N . ILE A 1 101 ? -2.617 -5.990 9.858 1.00 92.44 101 ILE A N 1
ATOM 754 C CA . ILE A 1 101 ? -1.530 -5.188 9.293 1.00 92.44 101 ILE A CA 1
ATOM 755 C C . ILE A 1 101 ? -0.289 -6.030 9.014 1.00 92.44 101 ILE A C 1
ATOM 757 O O . ILE A 1 101 ? 0.046 -6.935 9.771 1.00 92.44 101 ILE A O 1
ATOM 761 N N . THR A 1 102 ? 0.458 -5.665 7.979 1.00 92.38 102 THR A N 1
ATOM 762 C CA . THR A 1 102 ? 1.831 -6.141 7.778 1.00 92.38 102 THR A CA 1
ATOM 763 C C . THR A 1 102 ? 2.794 -5.110 8.351 1.00 92.38 102 THR A C 1
ATOM 765 O O . THR A 1 102 ? 2.767 -3.927 7.976 1.00 92.38 102 THR A O 1
ATOM 768 N N . LEU A 1 103 ? 3.642 -5.542 9.282 1.00 92.56 103 LEU A N 1
ATOM 769 C CA . LEU A 1 103 ? 4.685 -4.700 9.862 1.00 92.56 103 LEU A CA 1
ATOM 770 C C . LEU A 1 103 ? 5.817 -4.483 8.860 1.00 92.56 103 LEU A C 1
ATOM 772 O O . LEU A 1 103 ? 6.004 -5.261 7.932 1.00 92.56 103 LEU A O 1
ATOM 776 N N . LYS A 1 104 ? 6.618 -3.428 9.058 1.00 87.69 104 LYS A N 1
ATOM 777 C CA . LYS A 1 104 ? 7.773 -3.159 8.184 1.00 87.69 104 LYS A CA 1
ATOM 778 C C . LYS A 1 104 ? 8.760 -4.332 8.138 1.00 87.69 104 LYS A C 1
ATOM 780 O O . LYS A 1 104 ? 9.268 -4.630 7.067 1.00 87.69 104 LYS A O 1
ATOM 785 N N . GLN A 1 105 ? 8.993 -4.975 9.281 1.00 90.38 105 GLN A N 1
ATOM 786 C CA . GLN A 1 105 ? 9.878 -6.137 9.411 1.00 90.38 105 GLN A CA 1
ATOM 787 C C . GLN A 1 105 ? 9.359 -7.382 8.672 1.00 90.38 105 GLN A C 1
ATOM 789 O O . GLN A 1 105 ? 10.150 -8.224 8.274 1.00 90.38 105 GLN A O 1
ATOM 794 N N . ASP A 1 106 ? 8.043 -7.465 8.467 1.00 88.69 106 ASP A N 1
ATOM 795 C CA . ASP A 1 106 ? 7.360 -8.591 7.831 1.00 88.69 106 ASP A CA 1
ATOM 796 C C . ASP A 1 106 ? 7.005 -8.280 6.359 1.00 88.69 106 ASP A C 1
ATOM 798 O O . ASP A 1 106 ? 6.299 -9.046 5.705 1.00 88.69 106 ASP A O 1
ATOM 802 N N . GLN A 1 107 ? 7.479 -7.155 5.801 1.00 82.31 107 GLN A N 1
ATOM 803 C CA . GLN A 1 107 ? 7.277 -6.831 4.383 1.00 82.31 107 GLN A CA 1
ATOM 804 C C . GLN A 1 107 ? 7.969 -7.867 3.490 1.00 82.31 107 GLN A C 1
ATOM 806 O O . GLN A 1 107 ? 9.131 -8.197 3.703 1.00 82.31 107 GLN A O 1
ATOM 811 N N . GLY A 1 108 ? 7.256 -8.353 2.471 1.00 81.00 108 GLY A N 1
ATOM 812 C CA . GLY A 1 108 ? 7.717 -9.460 1.624 1.00 81.00 108 GLY A CA 1
ATOM 813 C C . GLY A 1 108 ? 7.393 -10.846 2.192 1.00 81.00 108 GLY A C 1
ATOM 814 O O . GLY A 1 108 ? 7.715 -11.842 1.556 1.00 81.00 108 GLY A O 1
ATOM 815 N N . THR A 1 109 ? 6.734 -10.911 3.353 1.00 85.75 109 THR A N 1
ATOM 816 C CA . THR A 1 109 ? 6.157 -12.141 3.910 1.00 85.75 109 THR A CA 1
ATOM 817 C C . THR A 1 109 ? 4.635 -12.028 3.991 1.00 85.75 109 THR A C 1
ATOM 819 O O . THR A 1 109 ? 4.098 -10.923 4.073 1.00 85.75 109 THR A O 1
ATOM 822 N N . ASP A 1 110 ? 3.941 -13.165 4.052 1.00 85.50 110 ASP A N 1
ATOM 823 C CA . ASP A 1 110 ? 2.487 -13.225 4.273 1.00 85.50 110 ASP A CA 1
ATOM 824 C C . ASP A 1 110 ? 2.092 -13.111 5.757 1.00 85.50 110 ASP A C 1
ATOM 826 O O . ASP A 1 110 ? 0.967 -13.425 6.149 1.00 85.50 110 ASP A O 1
ATOM 830 N N . ARG A 1 111 ? 3.015 -12.677 6.625 1.00 89.81 111 ARG A N 1
ATOM 831 C CA . ARG A 1 111 ? 2.738 -12.528 8.055 1.00 89.81 111 ARG A CA 1
ATOM 832 C C . ARG A 1 111 ? 1.954 -11.250 8.313 1.00 89.81 111 ARG A C 1
ATOM 834 O O . ARG A 1 111 ? 2.391 -10.141 7.994 1.00 89.81 111 ARG A O 1
ATOM 841 N N . THR A 1 112 ? 0.807 -11.412 8.962 1.00 92.44 112 THR A N 1
ATOM 842 C CA . THR A 1 112 ? -0.039 -10.306 9.403 1.00 92.44 112 THR A CA 1
ATOM 843 C C . THR A 1 112 ? -0.219 -10.324 10.907 1.00 92.44 112 THR A C 1
ATOM 845 O O . THR A 1 112 ? -0.346 -11.375 11.529 1.00 92.44 112 THR A O 1
ATOM 848 N N . VAL A 1 113 ? -0.276 -9.131 11.476 1.00 93.88 113 VAL A N 1
ATOM 849 C CA . VAL A 1 113 ? -0.576 -8.884 12.876 1.00 93.88 113 VAL A CA 1
ATOM 850 C C . VAL A 1 113 ? -1.970 -8.294 12.970 1.00 93.88 113 VAL A C 1
ATOM 852 O O . VAL A 1 113 ? -2.259 -7.279 12.336 1.00 93.88 113 VAL A O 1
ATOM 855 N N . GLU A 1 114 ? -2.811 -8.902 13.792 1.00 95.81 114 GLU A N 1
ATOM 856 C CA . GLU A 1 114 ? -4.140 -8.385 14.094 1.00 95.81 114 GLU A CA 1
ATOM 857 C C . GLU A 1 114 ? -4.083 -7.387 15.253 1.00 95.81 114 GLU A C 1
ATOM 859 O O . GLU A 1 114 ? -3.278 -7.515 16.180 1.00 95.81 114 GLU A O 1
ATOM 864 N N . GLY A 1 115 ? -4.935 -6.370 15.197 1.00 95.31 115 GLY A N 1
ATOM 865 C CA . GLY A 1 115 ? -5.123 -5.448 16.304 1.00 95.31 115 GLY A CA 1
ATOM 866 C C . GLY A 1 115 ? -6.080 -4.315 15.978 1.00 95.31 115 GLY A C 1
ATOM 867 O O . GLY A 1 115 ? -6.646 -4.236 14.890 1.00 95.31 115 GLY A O 1
ATOM 868 N N . VAL A 1 116 ? -6.249 -3.416 16.943 1.00 96.62 116 VAL A N 1
ATOM 869 C CA . VAL A 1 116 ? -7.184 -2.293 16.846 1.00 96.62 116 VAL A CA 1
ATOM 870 C C . VAL A 1 116 ? -6.443 -1.030 16.426 1.00 96.62 116 VAL A C 1
ATOM 872 O O . VAL A 1 116 ? -5.406 -0.699 17.004 1.00 96.62 116 VAL A O 1
ATOM 875 N N . VAL A 1 117 ? -6.973 -0.302 15.441 1.00 96.25 117 VAL A N 1
ATOM 876 C CA . VAL A 1 117 ? -6.417 0.982 14.992 1.00 96.25 117 VAL A CA 1
ATOM 877 C C . VAL A 1 117 ? -6.486 2.012 16.123 1.00 96.25 117 VAL A C 1
ATOM 879 O O . VAL A 1 117 ? -7.551 2.274 16.675 1.00 96.25 117 VAL A O 1
ATOM 882 N N . ALA A 1 118 ? -5.354 2.636 16.436 1.00 96.56 118 ALA A N 1
ATOM 883 C CA . ALA A 1 118 ? -5.277 3.834 17.270 1.00 96.56 118 ALA A CA 1
ATOM 884 C C . ALA A 1 118 ? -5.296 5.103 16.419 1.00 96.56 118 ALA A C 1
ATOM 886 O O . ALA A 1 118 ? -6.057 6.026 16.685 1.00 96.56 118 ALA A O 1
ATOM 887 N N . GLU A 1 119 ? -4.471 5.140 15.373 1.00 94.50 119 GLU A N 1
ATOM 888 C CA . GLU A 1 119 ? -4.334 6.318 14.523 1.00 94.50 119 GLU A CA 1
ATOM 889 C C . GLU A 1 119 ? -4.077 5.921 13.070 1.00 94.50 119 GLU A C 1
ATOM 891 O O . GLU A 1 119 ? -3.274 5.034 12.764 1.00 94.50 119 GLU A O 1
ATOM 896 N N . ARG A 1 120 ? -4.730 6.621 12.143 1.00 93.06 120 ARG A N 1
ATOM 897 C CA . ARG A 1 120 ? -4.464 6.500 10.711 1.00 93.06 120 ARG A CA 1
ATOM 898 C C . ARG A 1 120 ? -3.363 7.476 10.299 1.00 93.06 120 ARG A C 1
ATOM 900 O O . ARG A 1 120 ? -3.533 8.686 10.397 1.00 93.06 120 ARG A O 1
ATOM 907 N N . LEU A 1 121 ? -2.276 6.949 9.739 1.00 91.94 121 LEU A N 1
ATOM 908 C CA . LEU A 1 121 ? -1.085 7.725 9.375 1.00 91.94 121 LEU A CA 1
ATOM 909 C C . LEU A 1 121 ? -1.050 8.146 7.896 1.00 91.94 121 LEU A C 1
ATOM 911 O O . LEU A 1 121 ? -0.264 9.017 7.524 1.00 91.94 121 LEU A O 1
ATOM 915 N N . THR A 1 122 ? -1.865 7.537 7.030 1.00 89.56 122 THR A N 1
ATOM 916 C CA . THR A 1 122 ? -1.958 7.921 5.610 1.00 89.56 122 THR A CA 1
ATOM 917 C C . THR A 1 122 ? -3.116 8.885 5.375 1.00 89.56 122 THR A C 1
ATOM 919 O O . THR A 1 122 ? -4.267 8.571 5.673 1.00 89.56 122 THR A O 1
ATOM 922 N N . ARG A 1 123 ? -2.828 10.037 4.758 1.00 84.88 123 ARG A N 1
ATOM 923 C CA . ARG A 1 123 ? -3.822 11.031 4.3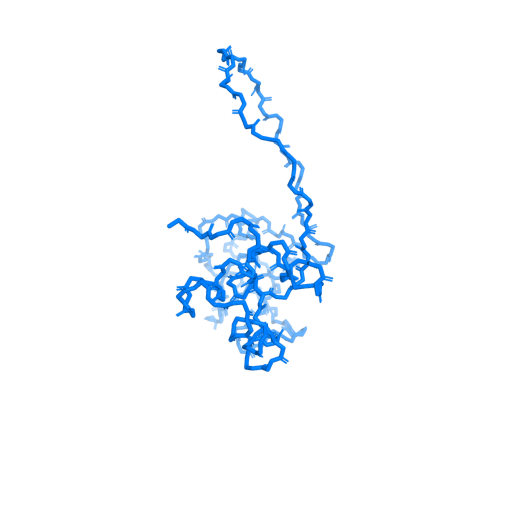25 1.00 84.88 123 ARG A CA 1
ATOM 924 C C . ARG A 1 123 ? -4.395 10.676 2.942 1.00 84.88 123 ARG A C 1
ATOM 926 O O . ARG A 1 123 ? -4.052 11.320 1.960 1.00 84.88 123 ARG A O 1
ATOM 933 N N . GLY A 1 124 ? -5.239 9.647 2.859 1.00 80.44 124 GLY A N 1
ATOM 934 C CA . GLY A 1 124 ? -5.965 9.291 1.629 1.00 80.44 124 GLY A CA 1
ATOM 935 C C . GLY A 1 124 ? -5.861 7.818 1.230 1.00 80.44 124 GLY A C 1
ATOM 936 O O . GLY A 1 124 ? -5.224 7.024 1.925 1.00 80.44 124 GLY A O 1
ATOM 937 N N . ASP A 1 125 ? -6.502 7.470 0.112 1.00 77.62 125 ASP A N 1
ATOM 938 C CA . ASP A 1 125 ? -6.409 6.143 -0.497 1.00 77.62 125 ASP A CA 1
ATOM 939 C C . ASP A 1 125 ? -5.093 6.061 -1.259 1.00 77.62 125 ASP A C 1
ATOM 941 O O . ASP A 1 125 ? -4.774 6.925 -2.076 1.00 77.62 125 ASP A O 1
ATOM 945 N N . HIS A 1 126 ? -4.290 5.051 -0.947 1.00 74.38 126 HIS A N 1
ATOM 946 C CA . HIS A 1 126 ? -2.967 4.898 -1.531 1.00 74.38 126 HIS A CA 1
ATOM 947 C C . HIS A 1 126 ? -2.882 3.541 -2.237 1.00 74.38 126 HIS A C 1
ATOM 949 O O . HIS A 1 126 ? -3.270 2.545 -1.626 1.00 74.38 126 HIS A O 1
ATOM 955 N N . PRO A 1 127 ? -2.335 3.456 -3.469 1.00 70.31 127 PRO A N 1
ATOM 956 C CA . PRO A 1 127 ? -2.239 2.212 -4.246 1.00 70.31 127 PRO A CA 1
ATOM 957 C C . PRO A 1 127 ? -1.613 1.031 -3.502 1.00 70.31 127 PRO A C 1
ATOM 959 O O . PRO A 1 127 ? -1.921 -0.114 -3.788 1.00 70.31 127 PRO A O 1
ATOM 962 N N . ARG A 1 128 ? -0.728 1.296 -2.536 1.00 70.75 128 ARG A N 1
ATOM 963 C CA . ARG A 1 128 ? -0.041 0.259 -1.752 1.00 70.75 128 ARG A CA 1
ATOM 964 C C . ARG A 1 128 ? -0.672 0.027 -0.368 1.00 70.75 128 ARG A C 1
ATOM 966 O O . ARG A 1 128 ? -0.001 -0.493 0.522 1.00 70.75 128 ARG A O 1
ATOM 973 N N . GLY A 1 129 ? -1.893 0.505 -0.143 1.00 83.06 129 GLY A N 1
ATOM 974 C CA . GLY A 1 129 ? -2.602 0.409 1.131 1.00 83.06 129 GLY A CA 1
ATOM 975 C C . GLY A 1 129 ? -2.347 1.566 2.103 1.00 83.06 129 GLY A C 1
ATOM 976 O O . GLY A 1 129 ? -1.435 2.388 1.948 1.00 83.06 129 GLY A O 1
ATOM 977 N N . VAL A 1 130 ? -3.191 1.614 3.130 1.00 90.75 130 VAL A N 1
ATOM 978 C CA . VAL A 1 130 ? -3.227 2.656 4.163 1.00 90.75 130 VAL A CA 1
ATOM 979 C C . VAL A 1 130 ? -2.316 2.255 5.322 1.00 90.75 130 VAL A C 1
ATOM 981 O O . VAL A 1 130 ? -2.343 1.116 5.782 1.00 90.75 130 VAL A O 1
ATOM 984 N N . LYS A 1 131 ? -1.490 3.187 5.803 1.00 92.56 131 LYS A N 1
ATOM 985 C CA . LYS A 1 131 ? -0.635 2.987 6.975 1.00 92.56 131 LYS A CA 1
ATOM 986 C C . LYS A 1 131 ? -1.393 3.398 8.233 1.00 92.56 131 LYS A C 1
ATOM 988 O O . LYS A 1 131 ? -1.942 4.502 8.287 1.00 92.56 131 LYS A O 1
ATOM 993 N N . VAL A 1 132 ? -1.375 2.542 9.247 1.00 94.81 132 VAL A N 1
ATOM 994 C CA . VAL A 1 132 ? -2.026 2.780 10.543 1.00 94.81 132 VAL A CA 1
ATOM 995 C C . VAL A 1 132 ? -1.086 2.423 11.690 1.00 94.81 132 VAL A C 1
ATOM 997 O O . VAL A 1 132 ? -0.134 1.656 11.520 1.00 94.81 132 VAL A O 1
ATOM 1000 N N . ARG A 1 133 ? -1.361 2.999 12.856 1.00 96.25 133 ARG A N 1
ATOM 1001 C CA . ARG A 1 133 ? -0.789 2.629 14.146 1.00 96.25 133 ARG A CA 1
ATOM 1002 C C . ARG A 1 133 ? -1.850 1.883 14.945 1.00 96.25 133 ARG A C 1
ATOM 1004 O O . ARG A 1 133 ? -2.980 2.359 15.024 1.00 96.25 133 ARG A O 1
ATOM 1011 N N . LEU A 1 134 ? -1.496 0.741 15.521 1.00 96.62 134 LEU A N 1
ATOM 1012 C CA . LEU A 1 134 ? -2.360 -0.010 16.431 1.00 96.62 134 LEU A CA 1
ATOM 1013 C C . LEU A 1 134 ? -2.315 0.580 17.847 1.00 96.62 134 LEU A C 1
ATOM 1015 O O . LEU A 1 134 ? -1.361 1.279 18.192 1.00 96.62 134 LEU A O 1
ATOM 1019 N N . GLN A 1 135 ? -3.302 0.251 18.682 1.00 96.12 135 GLN A N 1
ATOM 1020 C CA . GLN A 1 135 ? -3.326 0.618 20.110 1.00 96.12 135 GLN A CA 1
ATOM 1021 C C . GLN A 1 135 ? -2.103 0.105 20.880 1.00 96.12 135 GLN A C 1
ATOM 1023 O O . GLN A 1 135 ? -1.603 0.786 21.765 1.00 96.12 135 GLN A O 1
ATOM 1028 N N . ASP A 1 136 ? -1.547 -1.025 20.451 1.00 93.75 136 ASP A N 1
ATOM 1029 C CA . ASP A 1 136 ? -0.310 -1.613 20.974 1.00 93.75 136 ASP A CA 1
ATOM 1030 C C . ASP A 1 136 ? 0.970 -0.853 20.542 1.00 93.75 136 ASP A C 1
ATOM 1032 O O . ASP A 1 136 ? 2.092 -1.244 20.836 1.00 93.75 136 ASP A O 1
ATOM 1036 N N . GLY A 1 137 ? 0.836 0.232 19.772 1.00 94.25 137 GLY A N 1
ATOM 1037 C CA . GLY A 1 137 ? 1.950 1.069 19.322 1.00 94.25 137 GLY A CA 1
ATOM 1038 C C . GLY A 1 137 ? 2.644 0.602 18.039 1.00 94.25 137 GLY A C 1
ATOM 1039 O O . GLY A 1 137 ? 3.375 1.388 17.433 1.00 94.25 137 GLY A O 1
ATOM 1040 N N . ARG A 1 138 ? 2.375 -0.624 17.575 1.00 95.25 138 ARG A N 1
ATOM 1041 C CA . ARG A 1 138 ? 2.879 -1.172 16.305 1.00 95.25 138 ARG A CA 1
ATOM 1042 C C . ARG A 1 138 ? 2.344 -0.406 15.089 1.00 95.25 138 ARG A C 1
ATOM 1044 O O . ARG A 1 138 ? 1.196 0.032 15.073 1.00 95.25 138 ARG A O 1
ATOM 1051 N N . VAL A 1 139 ? 3.170 -0.263 14.050 1.00 95.06 139 VAL A N 1
ATOM 1052 C CA . VAL A 1 139 ? 2.842 0.479 12.819 1.00 95.06 139 VAL A CA 1
ATOM 1053 C C . VAL A 1 139 ? 3.020 -0.414 11.596 1.00 95.06 139 VAL A C 1
ATOM 1055 O O . VAL A 1 139 ? 4.072 -1.030 11.418 1.00 95.06 139 VAL A O 1
ATOM 1058 N N . GLY A 1 140 ? 2.023 -0.432 10.713 1.00 93.31 140 GLY A N 1
ATOM 1059 C CA . GLY A 1 140 ? 2.049 -1.265 9.512 1.00 93.31 140 GLY A CA 1
ATOM 1060 C C . GLY A 1 140 ? 1.088 -0.805 8.423 1.00 93.31 140 GLY A C 1
ATOM 1061 O O . GLY A 1 140 ? 0.392 0.204 8.565 1.00 93.31 140 GLY A O 1
ATOM 1062 N N . ARG A 1 141 ? 1.094 -1.533 7.302 1.00 92.38 141 ARG A N 1
ATOM 1063 C CA . ARG A 1 141 ? 0.143 -1.348 6.196 1.00 92.38 141 ARG A CA 1
ATOM 1064 C C . ARG A 1 141 ? -1.048 -2.271 6.405 1.00 92.38 141 ARG A C 1
ATOM 1066 O O . ARG A 1 141 ? -0.843 -3.444 6.693 1.00 92.38 141 ARG A O 1
ATOM 1073 N N . VAL A 1 142 ? -2.262 -1.753 6.254 1.00 90.94 142 VAL A N 1
ATOM 1074 C CA . VAL A 1 142 ? -3.480 -2.562 6.373 1.00 90.94 142 VAL A CA 1
ATOM 1075 C C . VAL A 1 142 ? -3.617 -3.470 5.158 1.00 90.94 142 VAL A C 1
ATOM 1077 O O . VAL A 1 142 ? -3.571 -2.990 4.026 1.00 90.94 142 VAL A O 1
ATOM 1080 N N . VAL A 1 143 ? -3.795 -4.763 5.419 1.00 87.88 143 VAL A N 1
ATOM 1081 C CA . VAL A 1 143 ? -4.063 -5.796 4.409 1.00 87.88 143 VAL A CA 1
ATOM 1082 C C . VAL A 1 143 ? -5.565 -6.027 4.281 1.00 87.88 143 VAL A C 1
ATOM 1084 O O . VAL A 1 143 ? -6.093 -6.085 3.174 1.00 87.88 143 VAL A O 1
ATOM 1087 N N . ARG A 1 144 ? -6.262 -6.124 5.420 1.00 88.06 144 ARG A N 1
ATOM 1088 C CA . ARG A 1 144 ? -7.717 -6.303 5.491 1.00 88.06 144 ARG A CA 1
ATOM 1089 C C . ARG A 1 144 ? -8.294 -5.744 6.793 1.00 88.06 144 ARG A C 1
ATOM 1091 O O . ARG A 1 144 ? -7.578 -5.602 7.786 1.00 88.06 144 ARG A O 1
ATOM 1098 N N . ILE A 1 145 ? -9.588 -5.450 6.763 1.00 89.69 145 ILE A N 1
ATOM 1099 C CA . ILE A 1 145 ? -10.416 -5.181 7.947 1.00 89.69 145 ILE A CA 1
ATOM 1100 C C . ILE A 1 145 ? -10.969 -6.529 8.434 1.00 89.69 145 ILE A C 1
ATOM 1102 O O . ILE A 1 145 ? -11.210 -7.407 7.600 1.00 89.69 145 ILE A O 1
ATOM 1106 N N . LEU A 1 146 ? -11.088 -6.697 9.752 1.00 86.75 146 LEU A N 1
ATOM 1107 C CA . LEU A 1 146 ? -11.636 -7.894 10.401 1.00 86.75 146 LEU A CA 1
ATOM 1108 C C . LEU A 1 146 ? -13.102 -7.691 10.789 1.00 86.75 146 LEU A C 1
ATOM 1110 O O . LEU A 1 146 ? -13.451 -6.543 11.149 1.00 86.75 146 LEU A O 1
#

Organism: Rhodotorula toruloides (strain NP11) (NCBI:txid1130832)

Foldseek 3Di:
DQDPVLLVVLVVVVQDSVLSVVLCVVVVNDNVSSNCCCVPVVVVPDPCPVVDDDDDDDDDDDDDDDDDDDPDPPPPPDDPQPPQQDQDWVVQQDFQFWFWFQAPVQPVHPDTDIATFHAWPDPGGDSQATWTAGPVRTIGGTRDTD